Protein AF-A0A4R6NZX0-F1 (afdb_monomer)

Structure (mmCIF, N/CA/C/O backbone):
data_AF-A0A4R6NZX0-F1
#
_entry.id   AF-A0A4R6NZX0-F1
#
loop_
_atom_site.group_PDB
_atom_site.id
_atom_site.type_symbol
_atom_site.label_atom_id
_atom_site.label_alt_id
_atom_site.label_comp_id
_atom_site.label_asym_id
_atom_site.label_entity_id
_atom_site.label_seq_id
_atom_site.pdbx_PDB_ins_code
_atom_site.Cartn_x
_atom_site.Cartn_y
_atom_site.Cartn_z
_atom_site.occupancy
_atom_site.B_iso_or_equiv
_atom_site.auth_seq_id
_atom_site.auth_comp_id
_atom_site.auth_asym_id
_atom_site.auth_atom_id
_atom_site.pdbx_PDB_model_num
ATOM 1 N N . MET A 1 1 ? -13.268 9.225 37.968 1.00 59.59 1 MET A N 1
ATOM 2 C CA . MET A 1 1 ? -12.298 8.479 37.138 1.00 59.59 1 MET A CA 1
ATOM 3 C C . MET A 1 1 ? -12.654 8.748 35.694 1.00 59.59 1 MET A C 1
ATOM 5 O O . MET A 1 1 ? -13.792 8.496 35.326 1.00 59.59 1 MET A O 1
ATOM 9 N N . THR A 1 2 ? -11.739 9.317 34.919 1.00 65.81 2 THR A N 1
ATOM 10 C CA . THR A 1 2 ? -11.958 9.561 33.489 1.00 65.81 2 THR A CA 1
ATOM 11 C C . THR A 1 2 ? -11.444 8.342 32.738 1.00 65.81 2 THR A C 1
ATOM 13 O O . THR A 1 2 ? -10.269 8.004 32.864 1.00 65.81 2 THR A O 1
ATOM 16 N N . SER A 1 3 ? -12.319 7.636 32.025 1.00 82.00 3 SER A N 1
ATOM 17 C CA . SER A 1 3 ? -11.907 6.542 31.146 1.00 82.00 3 SER A CA 1
ATOM 18 C C . SER A 1 3 ? -11.293 7.117 29.876 1.00 82.00 3 SER A C 1
ATOM 20 O O . SER A 1 3 ? -11.862 8.030 29.276 1.00 82.00 3 SER A O 1
ATOM 22 N N . LEU A 1 4 ? -10.161 6.564 29.448 1.00 83.94 4 LEU A N 1
ATOM 23 C CA . LEU A 1 4 ? -9.662 6.809 28.101 1.00 83.94 4 LEU A CA 1
ATOM 24 C C . LEU A 1 4 ? -10.652 6.215 27.095 1.00 83.94 4 LEU A C 1
ATOM 26 O O . LEU A 1 4 ? -11.165 5.114 27.293 1.00 83.94 4 LEU A O 1
ATOM 30 N N . THR A 1 5 ? -10.926 6.967 26.036 1.00 85.38 5 THR A N 1
ATOM 31 C CA . THR A 1 5 ? -11.708 6.508 24.885 1.00 85.38 5 THR A CA 1
ATOM 32 C C . THR A 1 5 ? -10.798 6.529 23.667 1.00 85.38 5 THR A C 1
ATOM 34 O O . THR A 1 5 ? -9.872 7.336 23.595 1.00 85.38 5 THR A O 1
ATOM 37 N N . GLY A 1 6 ? -11.015 5.608 22.737 1.00 85.56 6 GLY A N 1
ATOM 38 C CA . GLY A 1 6 ? -10.182 5.483 21.552 1.00 85.56 6 GLY A CA 1
ATOM 39 C C . GLY A 1 6 ? -10.829 4.573 20.523 1.00 85.56 6 GLY A C 1
ATOM 40 O O . GLY A 1 6 ? -11.710 3.775 20.845 1.00 85.56 6 GLY A O 1
ATOM 41 N N . ARG A 1 7 ? -10.387 4.720 19.278 1.00 86.88 7 ARG A N 1
ATOM 42 C CA . ARG A 1 7 ? -10.787 3.859 18.170 1.00 86.88 7 ARG A CA 1
ATOM 43 C C . ARG A 1 7 ? -9.954 2.580 18.199 1.00 86.88 7 ARG A C 1
ATOM 45 O O . ARG A 1 7 ? -8.731 2.647 18.279 1.00 86.88 7 ARG A O 1
ATOM 52 N N . THR A 1 8 ? -10.612 1.429 18.111 1.00 93.56 8 THR A N 1
ATOM 53 C CA . THR A 1 8 ? -9.932 0.150 17.879 1.00 93.56 8 THR A CA 1
ATOM 54 C C . THR A 1 8 ? -9.548 0.047 16.407 1.00 93.56 8 THR A C 1
ATOM 56 O O . THR A 1 8 ? -10.379 0.306 15.539 1.00 93.56 8 THR A O 1
ATOM 59 N N . VAL A 1 9 ? -8.299 -0.330 16.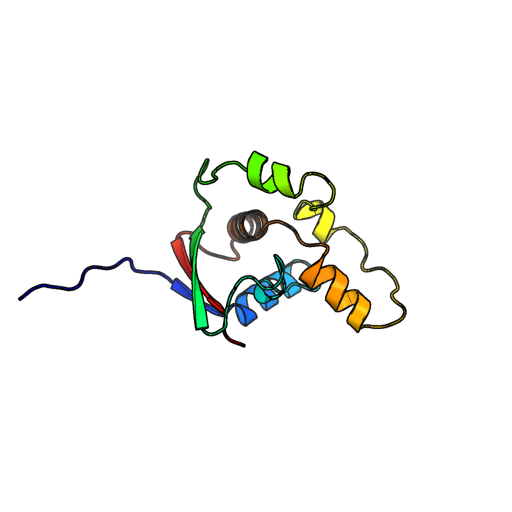139 1.00 95.00 9 VAL A N 1
ATOM 60 C CA . VAL A 1 9 ? -7.779 -0.560 14.786 1.00 95.00 9 VAL A CA 1
ATOM 61 C C . VAL A 1 9 ? -6.951 -1.842 14.747 1.00 95.00 9 VAL A C 1
ATOM 63 O O . VAL A 1 9 ? -6.346 -2.223 15.752 1.00 95.00 9 VAL A O 1
ATOM 66 N N . THR A 1 10 ? -6.897 -2.484 13.584 1.00 97.25 10 THR A N 1
ATOM 67 C CA . THR A 1 10 ? -5.976 -3.586 13.301 1.00 97.25 10 THR A CA 1
ATOM 68 C C . THR A 1 10 ? -4.612 -3.009 12.940 1.00 97.25 10 THR A C 1
ATOM 70 O O . THR A 1 10 ? -4.467 -2.323 11.930 1.00 97.25 10 THR A O 1
ATOM 73 N N . LEU A 1 11 ? -3.603 -3.265 13.772 1.00 97.00 11 LEU A N 1
ATOM 74 C CA . LEU A 1 11 ? -2.240 -2.812 13.507 1.00 97.00 11 LEU A CA 1
ATOM 75 C C . LEU A 1 11 ? -1.535 -3.790 12.559 1.00 97.00 11 LEU A C 1
ATOM 77 O O . LEU A 1 11 ? -1.439 -4.979 12.861 1.00 97.00 11 LEU A O 1
ATOM 81 N N . ILE A 1 12 ? -1.013 -3.283 11.446 1.00 96.69 12 ILE A N 1
ATOM 82 C CA . ILE A 1 12 ? -0.206 -4.034 10.479 1.00 96.69 12 ILE A CA 1
ATOM 83 C C . ILE A 1 12 ? 1.140 -3.341 10.267 1.00 96.69 12 ILE A C 1
ATOM 85 O O . ILE A 1 12 ? 1.240 -2.120 10.353 1.00 96.69 12 ILE A O 1
ATOM 89 N N . HIS A 1 13 ? 2.189 -4.112 9.991 1.00 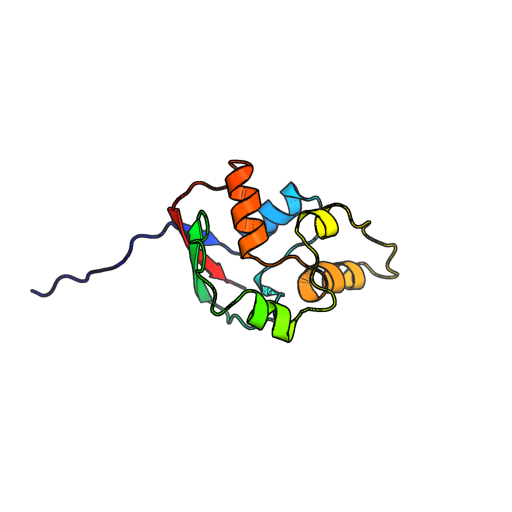96.56 13 HIS A N 1
ATOM 90 C CA . HIS A 1 13 ? 3.508 -3.559 9.687 1.00 96.56 13 HIS A CA 1
ATOM 91 C C . HIS A 1 13 ? 3.615 -3.194 8.206 1.00 96.56 13 HIS A C 1
ATOM 93 O O . HIS A 1 13 ? 3.204 -3.970 7.343 1.00 96.56 13 HIS A O 1
ATOM 99 N N . GLU A 1 14 ? 4.232 -2.049 7.907 1.00 94.88 14 GLU A N 1
ATOM 100 C CA . GLU A 1 14 ? 4.478 -1.600 6.531 1.00 94.88 14 GLU A CA 1
ATOM 101 C C . GLU A 1 14 ? 5.244 -2.639 5.712 1.00 94.88 14 GLU A C 1
ATOM 103 O O . GLU A 1 14 ? 4.908 -2.865 4.554 1.00 94.88 14 GLU A O 1
ATOM 108 N N . SER A 1 15 ? 6.208 -3.333 6.318 1.00 94.94 15 SER A N 1
ATOM 109 C CA . SER A 1 15 ? 6.974 -4.380 5.643 1.00 94.94 15 SER A CA 1
ATOM 110 C C . SER A 1 15 ? 6.107 -5.564 5.211 1.00 94.94 15 SER A C 1
ATOM 112 O O . SER A 1 15 ? 6.292 -6.083 4.113 1.00 94.94 15 SER A O 1
ATOM 114 N N . GLU A 1 16 ? 5.152 -5.979 6.049 1.00 97.06 16 GLU A N 1
ATOM 115 C CA . GLU A 1 16 ? 4.232 -7.082 5.744 1.00 97.06 16 GLU A CA 1
ATOM 116 C C . GLU A 1 16 ? 3.215 -6.662 4.685 1.00 97.06 16 GLU A C 1
ATOM 118 O O . GLU A 1 16 ? 2.944 -7.414 3.752 1.00 97.06 16 GLU A O 1
ATOM 123 N N . PHE A 1 17 ? 2.717 -5.427 4.775 1.00 96.62 17 PHE A N 1
ATOM 124 C CA . PHE A 1 17 ? 1.855 -4.852 3.751 1.00 96.62 17 PHE A CA 1
ATOM 125 C C . PHE A 1 17 ? 2.564 -4.778 2.393 1.00 96.62 17 PHE A C 1
ATOM 127 O O . PHE A 1 17 ? 2.078 -5.308 1.396 1.00 96.62 17 PHE A O 1
ATOM 134 N N . SER A 1 18 ? 3.754 -4.182 2.350 1.00 96.50 18 SER A N 1
ATOM 135 C CA . SER A 1 18 ? 4.525 -4.029 1.117 1.00 96.50 18 SER A CA 1
ATOM 136 C C . SER A 1 18 ? 4.949 -5.373 0.523 1.00 96.50 18 SER A C 1
ATOM 138 O O . SER A 1 18 ? 4.998 -5.520 -0.702 1.00 96.50 18 SER A O 1
ATOM 140 N N . LYS A 1 19 ? 5.202 -6.376 1.373 1.00 97.25 19 LYS A N 1
ATOM 141 C CA . LYS A 1 19 ? 5.423 -7.760 0.951 1.00 97.25 19 LYS A CA 1
ATOM 142 C C . LYS A 1 19 ? 4.169 -8.361 0.318 1.00 97.25 19 LYS A C 1
ATOM 144 O O . LYS A 1 19 ? 4.272 -8.864 -0.795 1.00 97.25 19 LYS A O 1
ATOM 149 N N . LEU A 1 20 ? 3.005 -8.252 0.965 1.00 98.06 20 LEU A N 1
ATOM 150 C CA . LEU A 1 20 ? 1.730 -8.726 0.416 1.00 98.06 20 LEU A CA 1
ATOM 151 C C . LEU A 1 20 ? 1.460 -8.116 -0.964 1.00 98.06 20 LEU A C 1
ATOM 153 O O . LEU A 1 20 ? 1.134 -8.837 -1.905 1.00 98.06 20 LEU A O 1
ATOM 157 N N . VAL A 1 21 ? 1.643 -6.802 -1.108 1.00 97.69 21 VAL A N 1
ATOM 158 C CA . VAL A 1 21 ? 1.481 -6.105 -2.391 1.00 97.69 21 VAL A CA 1
ATOM 159 C C . VAL A 1 21 ? 2.485 -6.640 -3.417 1.00 97.69 21 VAL A C 1
ATOM 161 O O . VAL A 1 21 ? 2.101 -7.038 -4.515 1.00 97.69 21 VAL A O 1
ATOM 164 N N . THR A 1 22 ? 3.765 -6.737 -3.053 1.00 96.44 22 THR A N 1
ATOM 165 C CA . THR A 1 22 ? 4.809 -7.255 -3.952 1.00 96.44 22 THR A CA 1
ATOM 166 C C . THR A 1 22 ? 4.490 -8.667 -4.451 1.00 96.44 22 THR A C 1
ATOM 168 O O . THR A 1 22 ? 4.617 -8.941 -5.644 1.00 96.44 22 THR A O 1
ATOM 171 N N . GLU A 1 23 ? 4.051 -9.556 -3.561 1.00 97.50 23 GLU A N 1
ATOM 172 C CA . GLU A 1 23 ? 3.690 -10.939 -3.886 1.00 97.50 23 GLU A CA 1
ATOM 173 C C . GLU A 1 23 ? 2.413 -11.019 -4.734 1.00 97.50 23 GLU A C 1
ATOM 175 O O . GLU A 1 23 ? 2.342 -11.829 -5.656 1.00 97.50 23 GLU A O 1
ATOM 180 N N . THR A 1 24 ? 1.435 -10.147 -4.476 1.00 97.56 24 THR A N 1
ATOM 181 C CA . THR A 1 24 ? 0.151 -10.118 -5.197 1.00 97.56 24 THR A CA 1
ATOM 182 C C . THR A 1 24 ? 0.314 -9.691 -6.654 1.00 97.56 24 THR A C 1
ATOM 184 O O . THR A 1 24 ? -0.304 -10.282 -7.540 1.00 97.56 24 THR A O 1
ATOM 187 N N . TYR A 1 25 ? 1.143 -8.677 -6.917 1.00 95.94 25 TYR A N 1
ATOM 188 C CA . TYR A 1 25 ? 1.284 -8.093 -8.258 1.00 95.94 25 TYR A CA 1
ATOM 189 C C . TYR A 1 25 ? 2.584 -8.490 -8.968 1.00 95.94 25 TYR A C 1
ATOM 191 O O . TYR A 1 25 ? 2.767 -8.180 -10.143 1.00 95.94 25 TYR A O 1
ATOM 199 N N . GLY A 1 26 ? 3.506 -9.174 -8.284 1.00 93.75 26 GLY A N 1
ATOM 200 C CA . GLY A 1 26 ? 4.796 -9.568 -8.853 1.00 93.75 26 GLY A CA 1
ATOM 201 C C . GLY A 1 26 ? 5.662 -8.368 -9.250 1.00 93.75 26 GLY A C 1
ATOM 202 O O . GLY A 1 26 ? 6.360 -8.415 -10.267 1.00 93.75 26 GLY A O 1
ATOM 203 N N . ARG A 1 27 ? 5.580 -7.266 -8.496 1.00 91.88 27 ARG A N 1
ATOM 204 C CA . ARG A 1 27 ? 6.286 -6.000 -8.758 1.00 91.88 27 ARG A CA 1
ATOM 205 C C . ARG A 1 27 ? 6.874 -5.438 -7.463 1.00 91.88 27 ARG A C 1
ATOM 207 O O . ARG A 1 27 ? 6.221 -5.553 -6.429 1.00 91.88 27 ARG A O 1
ATOM 214 N N . PRO A 1 28 ? 8.074 -4.822 -7.477 1.00 93.88 28 PRO A N 1
ATOM 215 C CA . PRO A 1 28 ? 8.627 -4.211 -6.274 1.00 93.88 28 PRO A CA 1
ATOM 216 C C . PRO A 1 28 ? 7.707 -3.107 -5.750 1.00 93.88 28 PRO A C 1
ATOM 218 O O . PRO A 1 28 ? 7.401 -2.163 -6.469 1.00 93.88 28 PRO A O 1
ATOM 221 N N . TYR A 1 29 ? 7.315 -3.199 -4.483 1.00 94.69 29 TYR A N 1
ATOM 222 C CA . TYR A 1 29 ? 6.499 -2.185 -3.823 1.00 94.69 29 TYR A CA 1
ATOM 223 C C . TYR A 1 29 ? 7.072 -1.860 -2.44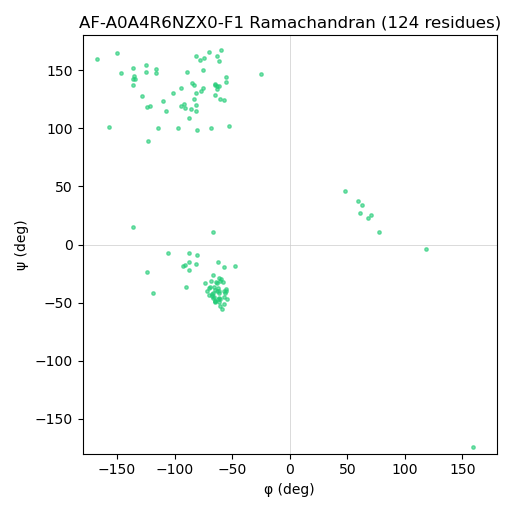2 1.00 94.69 29 TYR A C 1
ATOM 225 O O . TYR A 1 29 ? 7.595 -2.745 -1.758 1.00 94.69 29 TYR A O 1
ATOM 233 N N . ARG A 1 30 ? 7.021 -0.581 -2.043 1.00 92.94 30 ARG A N 1
ATOM 234 C CA . ARG A 1 30 ? 7.378 -0.150 -0.686 1.00 92.94 30 ARG A CA 1
ATOM 235 C C . ARG A 1 30 ? 6.725 1.177 -0.316 1.00 92.94 30 ARG A C 1
ATOM 237 O O . ARG A 1 30 ? 7.239 2.226 -0.691 1.00 92.94 30 ARG A O 1
ATOM 244 N N . PHE A 1 31 ? 5.650 1.128 0.463 1.00 91.88 31 PHE A N 1
ATOM 245 C CA . PHE A 1 31 ? 4.897 2.314 0.880 1.00 91.88 31 PHE A CA 1
ATOM 246 C C . PHE A 1 31 ? 5.771 3.366 1.576 1.00 91.88 31 PHE A C 1
ATOM 248 O O . PHE A 1 31 ? 5.653 4.554 1.298 1.00 91.88 31 PHE A O 1
ATOM 255 N N . GLN A 1 32 ? 6.715 2.949 2.426 1.00 89.88 32 GLN A N 1
ATOM 256 C CA . GLN A 1 32 ? 7.592 3.895 3.133 1.00 89.88 32 GLN A CA 1
ATOM 257 C C . GLN A 1 32 ? 8.455 4.755 2.191 1.00 89.88 32 GLN A C 1
ATOM 259 O O . GLN A 1 32 ? 8.807 5.878 2.542 1.00 89.88 32 GLN A O 1
ATOM 264 N N . GLN A 1 33 ? 8.802 4.238 1.012 1.00 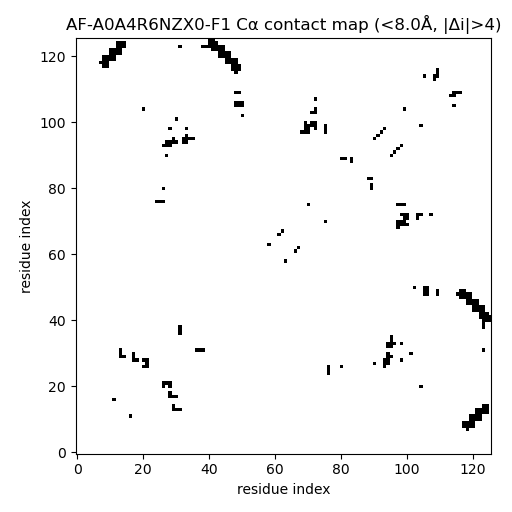87.12 33 GLN A N 1
ATOM 265 C CA . GLN A 1 33 ? 9.669 4.910 0.039 1.00 87.12 33 GLN A CA 1
ATOM 266 C C . GLN A 1 33 ? 8.891 5.838 -0.915 1.00 87.12 33 GLN A C 1
ATOM 268 O O . GLN A 1 33 ? 9.499 6.572 -1.697 1.00 87.12 33 GLN A O 1
ATOM 273 N N . GLN A 1 34 ? 7.560 5.813 -0.846 1.00 86.94 34 GLN A N 1
ATOM 274 C CA . GLN A 1 34 ? 6.667 6.608 -1.681 1.00 86.94 34 GLN A CA 1
ATOM 275 C C . GLN A 1 34 ? 6.518 8.034 -1.138 1.00 86.94 34 GLN A C 1
ATOM 277 O O . GLN A 1 34 ? 6.854 8.320 0.014 1.00 86.94 34 GLN A O 1
ATOM 282 N N . ASP A 1 35 ? 6.047 8.938 -1.998 1.00 79.00 35 ASP A N 1
ATOM 283 C CA . ASP A 1 35 ? 5.809 10.356 -1.697 1.00 79.00 35 ASP A CA 1
ATOM 284 C C . ASP A 1 35 ? 6.995 11.030 -0.977 1.00 79.00 35 ASP A C 1
ATOM 286 O O . ASP A 1 35 ? 6.865 11.670 0.067 1.00 79.00 35 ASP A O 1
ATOM 290 N N . GLY A 1 36 ? 8.208 10.789 -1.490 1.00 69.50 36 GLY A N 1
ATOM 291 C CA . GLY A 1 36 ? 9.434 11.391 -0.964 1.00 69.50 36 GLY A CA 1
ATOM 292 C C . GLY A 1 36 ? 9.837 10.924 0.438 1.00 69.50 36 GLY A C 1
ATOM 293 O O . GLY A 1 36 ? 10.568 11.644 1.115 1.00 69.50 36 GLY A O 1
ATOM 294 N N . CYS A 1 37 ? 9.390 9.743 0.878 1.00 73.50 37 CYS A N 1
ATOM 295 C CA . CYS A 1 37 ? 9.616 9.238 2.235 1.00 73.50 37 CYS A CA 1
ATOM 296 C C . CYS A 1 37 ? 9.037 10.168 3.315 1.00 73.50 37 CYS A C 1
ATOM 298 O O . CYS A 1 37 ? 9.641 10.340 4.375 1.00 73.50 37 CYS A O 1
ATOM 300 N N . ARG A 1 38 ? 7.871 10.782 3.062 1.00 78.31 38 ARG A N 1
ATOM 301 C CA . ARG A 1 38 ? 7.243 11.743 3.990 1.00 78.31 38 ARG A CA 1
ATOM 302 C C . ARG A 1 38 ? 6.971 11.196 5.396 1.00 78.31 38 ARG A C 1
ATOM 304 O O . ARG A 1 38 ? 6.763 11.968 6.329 1.00 78.31 38 ARG A O 1
ATOM 311 N N . TRP A 1 39 ? 6.938 9.875 5.548 1.00 80.50 39 TRP A N 1
ATOM 312 C CA . TRP A 1 39 ? 6.636 9.211 6.807 1.00 80.50 39 TRP A CA 1
ATOM 313 C C . TRP A 1 39 ? 7.909 8.920 7.604 1.00 80.50 39 TRP A C 1
ATOM 315 O O . TRP A 1 39 ? 8.798 8.194 7.151 1.00 80.50 39 TRP A O 1
ATOM 325 N N . GLY A 1 40 ? 7.978 9.469 8.816 1.00 81.75 40 GLY A N 1
ATOM 326 C CA . GLY A 1 40 ? 9.078 9.220 9.743 1.00 81.75 40 GLY A CA 1
ATOM 327 C C . GLY A 1 40 ? 9.072 7.797 10.307 1.00 81.75 40 G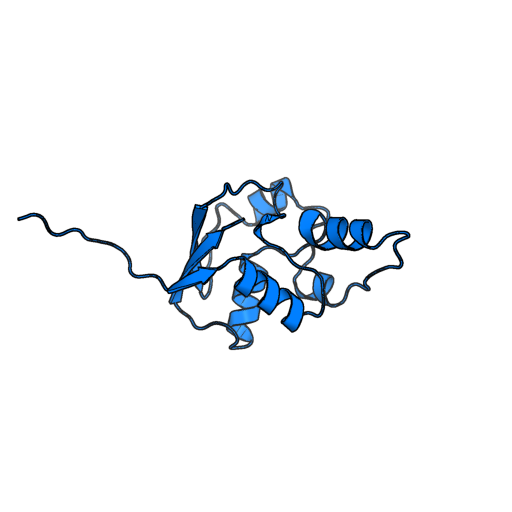LY A C 1
ATOM 328 O O . GLY A 1 40 ? 8.074 7.077 10.227 1.00 81.75 40 GLY A O 1
ATOM 329 N N . GLN A 1 41 ? 10.193 7.411 10.914 1.00 88.38 41 GLN A N 1
ATOM 330 C CA . GLN A 1 41 ? 10.289 6.206 11.739 1.00 88.38 41 GLN A CA 1
ATOM 331 C C . GLN A 1 41 ? 9.232 6.231 12.859 1.00 88.38 41 GLN A C 1
ATOM 333 O O . GLN A 1 41 ? 8.924 7.298 13.392 1.00 88.38 41 GLN A O 1
ATOM 338 N N . ASP A 1 42 ? 8.681 5.063 13.196 1.00 91.12 42 ASP A N 1
ATOM 339 C CA . ASP A 1 42 ? 7.659 4.860 14.235 1.00 91.12 42 ASP A CA 1
ATOM 340 C C . ASP A 1 42 ? 6.340 5.618 13.984 1.00 91.12 42 ASP A C 1
ATOM 342 O O . ASP A 1 42 ? 5.592 5.950 14.908 1.00 91.12 42 ASP A O 1
ATOM 346 N N . THR A 1 43 ? 6.016 5.882 12.714 1.00 92.94 43 THR A N 1
ATOM 347 C CA . THR A 1 43 ? 4.735 6.496 12.332 1.00 92.94 43 THR A CA 1
ATOM 348 C C . THR A 1 43 ? 3.640 5.437 12.229 1.00 92.94 43 THR A C 1
ATOM 350 O O . THR A 1 43 ? 3.843 4.382 11.631 1.00 92.94 43 THR A O 1
ATOM 353 N N . VAL A 1 44 ? 2.444 5.739 12.744 1.00 92.81 44 VAL A N 1
ATOM 354 C CA . VAL A 1 44 ? 1.227 4.957 12.477 1.00 92.81 44 VAL A CA 1
ATOM 355 C C . VAL A 1 44 ? 0.317 5.753 11.548 1.00 92.81 44 VAL A C 1
ATOM 357 O O . VAL A 1 44 ? -0.200 6.802 11.931 1.00 92.81 44 VAL A O 1
ATOM 360 N N . TYR A 1 45 ? 0.111 5.243 10.336 1.00 91.12 45 TYR A N 1
ATOM 361 C CA . TYR A 1 45 ? -0.829 5.799 9.365 1.00 91.12 45 TYR A CA 1
ATOM 362 C C . TYR A 1 45 ? -2.182 5.085 9.478 1.00 91.12 45 TYR A C 1
ATOM 364 O O . TYR A 1 45 ? -2.255 3.868 9.325 1.00 91.12 45 TYR A O 1
ATOM 372 N N . LEU A 1 46 ? -3.247 5.823 9.796 1.00 92.06 46 LEU A N 1
ATOM 373 C CA . LEU A 1 46 ? -4.585 5.264 10.011 1.00 92.06 46 LEU A CA 1
ATOM 374 C C . LEU A 1 46 ? -5.419 5.335 8.730 1.00 92.06 46 LEU A C 1
ATOM 376 O O . LEU A 1 46 ? -5.470 6.387 8.099 1.00 92.06 46 LEU A O 1
ATOM 380 N N . PHE A 1 47 ? -6.112 4.248 8.394 1.00 91.19 47 PHE A N 1
ATOM 381 C CA . PHE A 1 47 ? -6.980 4.170 7.216 1.00 91.19 47 PHE A CA 1
ATOM 382 C C . PHE A 1 47 ? -8.151 3.197 7.430 1.00 91.19 47 PHE A C 1
ATOM 384 O O . PHE A 1 47 ? -8.153 2.404 8.376 1.00 91.19 47 PHE A O 1
ATOM 391 N N . ASP A 1 48 ? -9.157 3.276 6.559 1.00 91.44 48 ASP A N 1
ATOM 392 C CA . ASP A 1 48 ? -10.325 2.390 6.531 1.00 91.44 48 ASP A CA 1
ATOM 393 C C . ASP A 1 48 ? -10.377 1.574 5.240 1.00 91.44 48 ASP A C 1
ATOM 395 O O . ASP A 1 48 ? -9.894 2.019 4.199 1.00 91.44 48 ASP A O 1
ATOM 399 N N . VAL A 1 49 ? -10.978 0.388 5.336 1.00 92.88 49 VAL A N 1
ATOM 400 C CA . VAL A 1 49 ? -11.199 -0.551 4.234 1.00 92.88 49 VAL A CA 1
ATOM 401 C C . VAL A 1 49 ? -12.680 -0.966 4.203 1.00 92.88 49 VAL A C 1
ATOM 403 O O . VAL A 1 49 ? -13.184 -1.432 5.229 1.00 92.88 49 VAL A O 1
ATOM 406 N N . PRO A 1 50 ? -13.384 -0.853 3.061 1.00 88.75 50 PRO A N 1
ATOM 407 C CA . PRO A 1 50 ? -12.959 -0.105 1.876 1.00 88.75 50 PRO A CA 1
ATOM 408 C C . PRO A 1 50 ? -12.777 1.382 2.206 1.00 88.75 50 PRO A C 1
ATOM 410 O O . PRO A 1 50 ? -13.344 1.886 3.183 1.00 88.75 50 PRO A O 1
ATOM 413 N N . HIS A 1 51 ? -11.987 2.079 1.398 1.00 80.44 51 HIS A N 1
ATOM 414 C CA . HIS A 1 51 ? -11.795 3.509 1.584 1.00 80.44 51 HIS A CA 1
ATOM 415 C C . HIS A 1 51 ? -13.137 4.255 1.390 1.00 80.44 51 HIS A C 1
ATOM 417 O O . HIS A 1 51 ? -13.893 3.927 0.470 1.00 80.44 51 HIS A O 1
ATOM 423 N N . PRO A 1 52 ? -13.495 5.236 2.244 1.00 72.44 52 PRO A N 1
ATOM 424 C CA . PRO A 1 52 ? -14.780 5.925 2.137 1.00 72.44 52 PRO A CA 1
ATOM 425 C C . PRO A 1 52 ? -14.912 6.706 0.819 1.00 72.44 52 PRO A C 1
ATOM 427 O O . PRO A 1 52 ? -14.021 7.469 0.438 1.00 72.44 52 PRO A O 1
ATOM 430 N N . GLU A 1 53 ? -16.062 6.569 0.148 1.00 58.47 53 GLU A N 1
ATOM 431 C CA . GLU A 1 53 ? -16.394 7.364 -1.041 1.00 58.47 53 GLU A CA 1
ATOM 432 C C . GLU A 1 53 ? -16.342 8.866 -0.713 1.00 58.47 53 GLU A C 1
ATOM 434 O O . GLU A 1 53 ? -17.002 9.340 0.213 1.00 58.47 53 GLU A O 1
ATOM 439 N N . GLY A 1 54 ? -15.549 9.628 -1.472 1.00 50.97 54 GLY A N 1
ATOM 440 C CA . GLY A 1 54 ? -15.396 11.072 -1.262 1.00 50.97 54 GLY A CA 1
ATOM 441 C C . GLY A 1 54 ? -14.488 11.468 -0.091 1.00 50.97 54 GLY A C 1
ATOM 442 O O . GLY A 1 54 ? -14.433 12.648 0.238 1.00 50.97 54 GLY A O 1
ATOM 443 N N . GLY A 1 55 ? -13.743 10.526 0.505 1.00 45.25 55 GLY A N 1
ATOM 444 C CA . GLY A 1 55 ? -12.752 10.757 1.571 1.00 45.25 55 GLY A CA 1
ATOM 445 C C . GLY A 1 55 ? -11.507 11.556 1.165 1.00 45.25 55 GLY A C 1
ATOM 446 O O . GLY A 1 55 ? -10.560 11.658 1.941 1.00 45.25 55 GLY A O 1
ATOM 447 N N . TRP A 1 56 ? -11.523 12.154 -0.022 1.00 51.72 56 TRP A N 1
ATOM 448 C CA . TRP A 1 56 ? -10.471 13.027 -0.500 1.00 51.72 56 TRP A CA 1
ATOM 449 C C . TRP A 1 56 ? -10.972 14.463 -0.545 1.00 51.72 56 TRP A C 1
ATOM 451 O O . TRP A 1 56 ? -11.893 14.784 -1.301 1.00 51.72 56 TRP A O 1
ATOM 461 N N . GLU A 1 57 ? -10.266 15.350 0.155 1.00 44.25 57 GLU A N 1
ATOM 462 C CA . GLU A 1 57 ? -9.863 16.595 -0.497 1.00 44.25 57 GLU A CA 1
ATOM 463 C C . GLU A 1 57 ? -9.164 16.164 -1.798 1.00 44.25 57 GLU A C 1
ATOM 465 O O . GLU A 1 57 ? -8.136 15.495 -1.810 1.00 44.25 57 GLU A O 1
ATOM 470 N N . SER A 1 58 ? -9.959 16.316 -2.850 1.00 41.16 58 SER A N 1
ATOM 471 C CA . SER A 1 58 ? -10.095 15.540 -4.078 1.00 41.16 58 SER A CA 1
ATOM 472 C C . SER A 1 58 ? -8.913 14.697 -4.601 1.00 41.16 58 SER A C 1
ATOM 474 O O . SER A 1 58 ? -7.757 15.105 -4.659 1.00 41.16 58 SER A O 1
ATOM 476 N N . ILE A 1 59 ? -9.262 13.565 -5.223 1.00 41.31 59 ILE A N 1
ATOM 477 C CA . ILE A 1 59 ? -8.461 12.938 -6.288 1.00 41.31 59 ILE A CA 1
ATOM 478 C C . ILE A 1 59 ? -8.023 13.969 -7.349 1.00 41.31 59 ILE A C 1
ATOM 480 O O . ILE A 1 59 ? -7.073 13.691 -8.053 1.00 41.31 59 ILE A O 1
ATOM 484 N N . GLU A 1 60 ? -8.649 15.148 -7.466 1.00 38.25 60 GLU A N 1
ATOM 485 C CA . GLU A 1 60 ? -8.213 16.299 -8.278 1.00 38.25 60 GLU A CA 1
ATOM 486 C C . GLU A 1 60 ? -7.132 17.192 -7.639 1.00 38.25 60 GLU A C 1
ATOM 488 O O . GLU A 1 60 ? -6.479 17.909 -8.381 1.00 38.25 60 GLU A O 1
ATOM 493 N N . GLU A 1 61 ? -6.869 17.142 -6.333 1.00 40.62 61 GLU A N 1
ATOM 494 C CA . GLU A 1 61 ? -5.695 17.747 -5.675 1.00 40.62 61 GLU A CA 1
ATOM 495 C C . GLU A 1 61 ? -4.538 16.747 -5.632 1.00 40.62 61 GLU A C 1
ATOM 497 O O . GLU A 1 61 ? -3.396 17.111 -5.909 1.00 40.62 61 GLU A O 1
ATOM 502 N N . PHE A 1 62 ? -4.831 15.457 -5.426 1.00 42.38 62 PHE A N 1
ATOM 503 C CA . PHE A 1 62 ? -3.841 14.399 -5.630 1.00 42.38 62 PHE A CA 1
ATOM 504 C C . PHE A 1 62 ? -3.463 14.278 -7.119 1.00 42.38 62 PHE A C 1
ATOM 506 O O . PHE A 1 62 ? -2.285 14.320 -7.453 1.00 42.38 62 PHE A O 1
ATOM 513 N N . ARG A 1 63 ? -4.431 14.264 -8.053 1.00 38.94 63 ARG A N 1
ATOM 514 C CA . ARG A 1 63 ? -4.171 14.439 -9.498 1.00 38.94 63 ARG A CA 1
ATOM 515 C C . ARG A 1 63 ? -3.705 15.860 -9.807 1.00 38.94 63 ARG A C 1
ATOM 517 O O . ARG A 1 63 ? -2.894 16.024 -10.691 1.00 38.94 63 ARG A O 1
ATOM 524 N N . GLY A 1 64 ? -4.113 16.899 -9.097 1.00 38.28 64 GLY A N 1
ATOM 525 C CA . GLY A 1 64 ? -3.641 18.268 -9.356 1.00 38.28 64 GLY A CA 1
ATOM 526 C C . GLY A 1 64 ? -2.128 18.402 -9.182 1.00 38.28 64 GLY A C 1
ATOM 527 O O . GLY A 1 64 ? -1.482 19.151 -9.912 1.00 38.28 64 GLY A O 1
ATOM 528 N N . CYS A 1 65 ? -1.564 17.600 -8.278 1.00 37.28 65 CYS A N 1
ATOM 529 C CA . CYS A 1 65 ? -0.129 17.493 -8.037 1.00 37.28 65 CYS A CA 1
ATOM 530 C C . CYS A 1 65 ? 0.564 16.369 -8.844 1.00 37.28 65 CYS A C 1
ATOM 532 O O . CYS A 1 65 ? 1.780 16.428 -9.009 1.00 37.28 65 CYS A O 1
ATOM 534 N N . TYR A 1 66 ? -0.178 15.378 -9.367 1.00 45.72 66 TYR A N 1
ATOM 535 C CA . TYR A 1 66 ? 0.354 14.153 -9.997 1.00 45.72 66 TYR A CA 1
ATOM 536 C C . TYR A 1 66 ? -0.334 13.719 -11.325 1.00 45.72 66 TYR A C 1
ATOM 538 O O . TYR A 1 66 ? -0.177 12.580 -11.764 1.00 45.72 66 TYR A O 1
ATOM 546 N N . ALA A 1 67 ? -1.118 14.584 -11.981 1.00 44.00 67 ALA A N 1
ATOM 547 C CA . ALA A 1 67 ? -2.010 14.250 -13.113 1.00 44.00 67 ALA A CA 1
ATOM 548 C C . ALA A 1 67 ? -1.281 13.714 -14.348 1.00 44.00 67 ALA A C 1
ATOM 550 O O . ALA A 1 67 ? -1.916 13.120 -15.219 1.00 44.00 67 ALA A O 1
ATOM 551 N N . GLU A 1 68 ? 0.035 13.881 -14.417 1.00 52.28 68 GLU A N 1
ATOM 552 C CA . GLU A 1 68 ? 0.866 13.301 -15.458 1.00 52.28 68 GLU A CA 1
ATOM 553 C C . GLU A 1 68 ? 1.816 12.274 -14.825 1.00 52.28 68 GLU A C 1
ATOM 555 O O . GLU A 1 68 ? 2.836 12.632 -14.244 1.00 52.28 68 GLU A O 1
ATOM 560 N N . GLY A 1 69 ? 1.474 10.982 -14.926 1.00 68.19 69 GLY A N 1
ATOM 561 C CA . GLY A 1 69 ? 2.428 9.886 -14.696 1.00 68.19 69 GLY A CA 1
ATOM 562 C C . GLY A 1 69 ? 2.147 8.909 -13.549 1.00 68.19 69 GLY A C 1
ATOM 563 O O . GLY 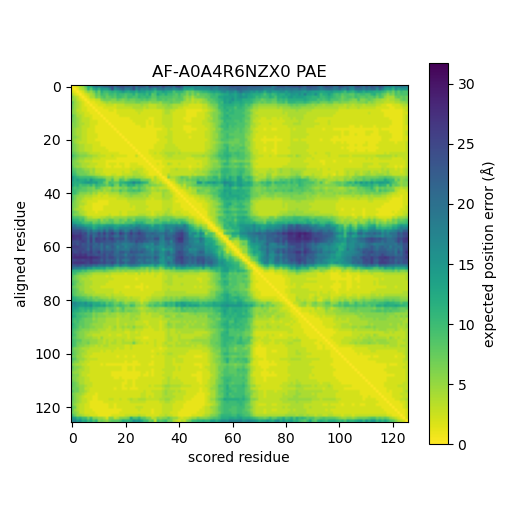A 1 69 ? 2.892 7.939 -13.434 1.00 68.19 69 GLY A O 1
ATOM 564 N N . VAL A 1 70 ? 1.098 9.089 -12.733 1.00 79.00 70 VAL A N 1
ATOM 565 C CA . VAL A 1 70 ? 0.718 8.074 -11.725 1.00 79.00 70 VAL A CA 1
ATOM 566 C C . VAL A 1 70 ? -0.113 6.958 -12.369 1.00 79.00 70 VAL A C 1
ATOM 568 O O . VAL A 1 70 ? -1.190 7.246 -12.896 1.00 79.00 70 VAL A O 1
ATOM 571 N N . PRO A 1 71 ? 0.342 5.693 -12.323 1.00 87.12 71 PRO A N 1
ATOM 572 C CA . PRO A 1 71 ? -0.382 4.585 -12.927 1.00 87.12 71 PRO A CA 1
ATOM 573 C C . PRO A 1 71 ? -1.598 4.169 -12.095 1.00 87.12 71 PRO A C 1
ATOM 575 O O . PRO A 1 71 ? -1.601 4.227 -10.863 1.00 87.12 71 PRO A O 1
ATOM 578 N N . THR A 1 72 ? -2.623 3.653 -12.767 1.00 90.50 72 THR A N 1
ATOM 579 C CA . THR A 1 72 ? -3.626 2.798 -12.117 1.00 90.50 72 THR A CA 1
ATOM 580 C C . THR A 1 72 ? -2.982 1.503 -11.599 1.00 90.50 72 THR A C 1
ATOM 582 O O . THR A 1 72 ? -1.899 1.113 -12.040 1.00 90.50 72 THR A O 1
ATOM 585 N N . VAL A 1 73 ? -3.652 0.789 -10.682 1.00 92.31 73 VAL A N 1
ATOM 586 C CA . VAL A 1 73 ? -3.186 -0.538 -10.218 1.00 92.31 73 VAL A CA 1
ATOM 587 C C . VAL A 1 73 ? -3.034 -1.502 -11.398 1.00 92.31 73 VAL A C 1
ATOM 589 O O . VAL A 1 73 ? -2.049 -2.235 -11.470 1.00 92.31 73 VAL A O 1
ATOM 592 N N . GLU A 1 74 ? -3.969 -1.463 -12.350 1.00 92.00 74 GLU A N 1
ATOM 593 C CA . GLU A 1 74 ? -3.936 -2.298 -13.551 1.00 92.00 74 GLU A CA 1
ATOM 594 C C . GLU A 1 74 ? -2.748 -1.959 -14.463 1.00 92.00 74 GLU A C 1
ATOM 596 O O . GLU A 1 74 ? -2.012 -2.862 -14.866 1.00 92.00 74 GLU A O 1
ATOM 601 N N . GLU A 1 75 ? -2.521 -0.680 -14.773 1.00 92.12 75 GLU A N 1
ATOM 602 C CA . GLU A 1 75 ? -1.379 -0.252 -15.594 1.00 92.12 75 GLU A CA 1
ATOM 603 C C . GLU A 1 75 ? -0.053 -0.612 -14.925 1.00 92.12 75 GLU A C 1
ATOM 605 O O . GLU A 1 75 ? 0.829 -1.185 -15.565 1.00 92.12 75 GLU A O 1
ATOM 610 N N . TRP A 1 76 ? 0.084 -0.333 -13.628 1.00 93.69 76 TRP A N 1
ATOM 611 C CA . TRP A 1 76 ? 1.286 -0.646 -12.860 1.00 93.69 76 TRP A CA 1
ATOM 612 C C . TRP A 1 76 ? 1.580 -2.150 -12.835 1.00 93.69 76 TRP A C 1
ATOM 614 O O . TRP A 1 76 ? 2.706 -2.564 -13.118 1.00 93.69 76 TRP A O 1
ATOM 624 N N . ALA A 1 77 ? 0.567 -2.978 -12.562 1.00 94.44 77 ALA A N 1
ATOM 625 C CA . ALA A 1 77 ? 0.712 -4.430 -12.500 1.00 94.44 77 ALA A CA 1
ATOM 626 C C . ALA A 1 77 ? 1.072 -5.045 -13.865 1.00 94.44 77 ALA A C 1
ATOM 628 O O . ALA A 1 77 ? 1.869 -5.984 -13.937 1.00 94.44 77 ALA A O 1
ATOM 629 N N . ASN A 1 78 ? 0.523 -4.503 -14.956 1.00 93.50 78 ASN A N 1
ATOM 630 C CA . ASN A 1 78 ? 0.762 -5.009 -16.309 1.00 93.50 78 ASN A CA 1
ATOM 631 C C . ASN A 1 78 ? 2.006 -4.416 -16.985 1.00 93.50 78 ASN A C 1
ATOM 633 O O . ASN A 1 78 ? 2.489 -4.978 -17.970 1.00 93.50 78 ASN A O 1
ATOM 637 N N . THR A 1 79 ? 2.563 -3.320 -16.466 1.00 92.56 79 THR A N 1
ATOM 638 C CA . THR A 1 79 ? 3.778 -2.716 -17.025 1.00 92.56 79 THR A CA 1
ATOM 639 C C . THR A 1 79 ? 4.963 -3.684 -16.870 1.00 92.56 79 THR A C 1
ATOM 641 O O . THR A 1 79 ? 5.185 -4.214 -15.771 1.00 92.56 79 THR A O 1
ATOM 644 N N . PRO A 1 80 ? 5.725 -3.972 -17.945 1.00 90.81 80 PRO A N 1
ATOM 645 C CA . PRO A 1 80 ? 6.909 -4.821 -17.864 1.00 90.81 80 PRO A CA 1
ATOM 646 C C . PRO A 1 80 ? 7.966 -4.221 -16.936 1.00 90.81 80 PRO A C 1
ATOM 648 O O . PRO A 1 80 ? 8.275 -3.034 -17.027 1.00 90.81 80 PRO A O 1
ATOM 651 N N . ILE A 1 81 ? 8.569 -5.049 -16.081 1.00 86.88 81 ILE A N 1
ATOM 652 C CA . ILE A 1 81 ? 9.788 -4.666 -15.361 1.00 86.88 81 ILE A CA 1
ATOM 653 C C . ILE A 1 81 ? 10.892 -4.581 -16.418 1.00 86.88 81 ILE A C 1
ATOM 655 O O . ILE A 1 81 ? 11.356 -5.614 -16.890 1.00 86.88 81 ILE A O 1
ATOM 659 N N . GLY A 1 82 ? 11.224 -3.368 -16.861 1.00 83.31 82 GLY A N 1
ATOM 660 C CA . GLY A 1 82 ? 12.223 -3.150 -17.907 1.00 83.31 82 GLY A CA 1
ATOM 661 C C . GLY A 1 82 ? 13.610 -3.694 -17.547 1.00 83.31 82 GLY A C 1
ATOM 662 O O . GLY A 1 82 ? 13.898 -4.000 -16.387 1.00 83.31 82 GLY A O 1
ATOM 663 N N . ASP A 1 83 ? 14.483 -3.768 -18.551 1.00 84.69 83 ASP A N 1
ATOM 664 C CA . ASP A 1 83 ? 15.885 -4.141 -18.369 1.00 84.69 83 ASP A CA 1
ATOM 665 C C . ASP A 1 83 ? 16.681 -2.922 -17.888 1.00 84.69 83 ASP A C 1
ATOM 667 O O . ASP A 1 83 ? 17.062 -2.049 -18.670 1.00 84.69 83 ASP A O 1
ATOM 671 N N . TYR A 1 84 ? 16.913 -2.849 -16.581 1.00 87.88 84 TYR A N 1
ATOM 672 C CA . TYR A 1 84 ? 17.790 -1.846 -15.984 1.00 87.88 84 TYR A CA 1
ATOM 673 C C . TYR A 1 84 ? 19.236 -2.355 -15.935 1.00 87.88 84 TYR A C 1
ATOM 675 O O . TYR A 1 84 ? 19.481 -3.547 -15.753 1.00 87.88 84 TYR A O 1
ATOM 683 N N . GLU A 1 85 ? 20.208 -1.447 -16.049 1.00 92.00 85 GLU A N 1
ATOM 684 C CA . GLU A 1 85 ? 21.641 -1.772 -15.968 1.00 92.00 85 GLU A CA 1
ATOM 685 C C . GLU A 1 85 ? 22.019 -2.329 -14.586 1.00 92.00 85 GLU A C 1
ATOM 687 O O . GLU A 1 85 ? 22.887 -3.197 -14.451 1.00 92.00 85 GLU A O 1
ATOM 692 N N . HIS A 1 86 ? 21.342 -1.847 -13.543 1.00 91.50 86 HIS A N 1
ATOM 693 C CA . HIS A 1 86 ? 21.568 -2.265 -12.169 1.00 91.50 86 HIS A CA 1
ATOM 694 C C . HIS A 1 86 ? 20.258 -2.510 -11.420 1.00 91.50 86 HIS A C 1
ATOM 696 O O . HIS A 1 86 ? 19.292 -1.765 -11.568 1.00 91.50 86 HIS A O 1
ATOM 702 N N . SER A 1 87 ? 20.253 -3.495 -10.517 1.00 88.00 87 SER A N 1
ATOM 703 C CA . SER A 1 87 ? 19.068 -3.856 -9.723 1.00 88.00 87 SER A CA 1
ATOM 704 C C . SER A 1 87 ? 18.518 -2.699 -8.883 1.00 88.00 87 SER A C 1
ATOM 706 O O . SER A 1 87 ? 17.308 -2.593 -8.702 1.00 88.00 87 SER A O 1
ATOM 708 N N . TRP A 1 88 ? 19.382 -1.800 -8.401 1.00 88.38 88 TRP A N 1
ATOM 709 C CA . TRP A 1 88 ? 18.961 -0.636 -7.619 1.00 88.38 88 TRP A CA 1
ATOM 710 C C . TRP A 1 88 ? 18.151 0.372 -8.444 1.00 88.38 88 TRP A C 1
ATOM 712 O O . TRP A 1 88 ? 17.337 1.088 -7.869 1.00 88.38 88 TRP A O 1
ATOM 722 N N . GLN A 1 89 ? 18.336 0.431 -9.769 1.00 91.12 89 GLN A N 1
ATOM 723 C CA . GLN A 1 89 ? 17.543 1.303 -10.643 1.00 91.12 89 GLN A CA 1
ATOM 724 C C . GLN A 1 89 ? 16.108 0.787 -10.728 1.00 91.12 89 GLN A C 1
ATOM 726 O O . GLN A 1 89 ? 15.170 1.563 -10.569 1.00 91.12 89 GLN A O 1
ATOM 731 N N . THR A 1 90 ? 15.942 -0.532 -10.881 1.00 88.06 90 THR A N 1
ATOM 732 C CA . THR A 1 90 ? 14.638 -1.190 -10.789 1.00 88.06 90 THR A CA 1
ATOM 733 C C . THR A 1 90 ? 13.992 -0.894 -9.438 1.00 88.06 90 THR A C 1
ATOM 735 O O . THR A 1 90 ? 12.857 -0.435 -9.374 1.00 88.06 90 THR A O 1
ATOM 738 N N . GLU A 1 91 ? 14.706 -1.110 -8.332 1.00 86.44 91 GLU A N 1
ATOM 739 C CA . GLU A 1 91 ? 14.136 -0.862 -7.006 1.00 86.44 91 GLU A CA 1
ATOM 740 C C . GLU A 1 91 ? 13.735 0.601 -6.800 1.00 86.44 91 GLU A C 1
ATOM 742 O O . GLU A 1 91 ? 12.664 0.855 -6.254 1.00 86.44 91 GLU A O 1
ATOM 747 N N . LEU A 1 92 ? 14.563 1.549 -7.244 1.00 87.69 92 LEU A N 1
ATOM 748 C CA . LEU A 1 92 ? 14.293 2.977 -7.116 1.00 87.69 92 LEU A CA 1
ATOM 749 C C . LEU A 1 92 ? 13.072 3.380 -7.941 1.00 87.69 92 LEU A C 1
ATOM 751 O O . LEU A 1 92 ? 12.157 3.988 -7.394 1.00 87.69 92 LEU A O 1
ATOM 755 N N . HIS A 1 93 ? 13.016 2.972 -9.207 1.00 89.56 93 HIS A N 1
ATOM 756 C CA . HIS A 1 93 ? 11.898 3.295 -10.082 1.00 89.56 93 HIS A CA 1
ATOM 757 C C . HIS A 1 93 ? 10.571 2.781 -9.513 1.00 89.56 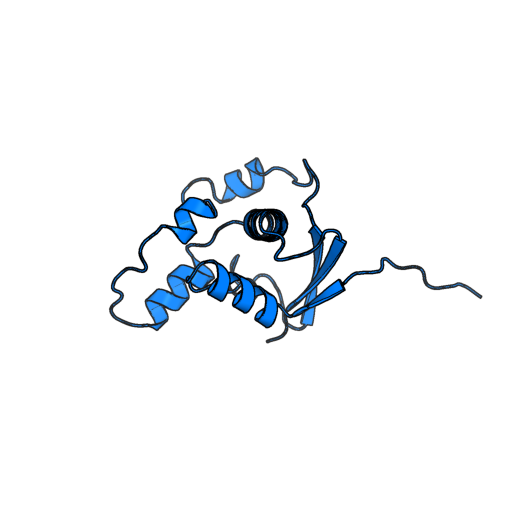93 HIS A C 1
ATOM 759 O O . HIS A 1 93 ? 9.651 3.552 -9.253 1.00 89.56 93 HIS A O 1
ATOM 765 N N . TRP A 1 94 ? 10.487 1.483 -9.227 1.00 90.62 94 TRP A N 1
ATOM 766 C CA . TRP A 1 94 ? 9.229 0.848 -8.831 1.00 90.62 94 TRP A CA 1
ATOM 767 C C . TRP A 1 94 ? 8.785 1.207 -7.407 1.00 90.62 94 TRP A C 1
ATOM 769 O O . TRP A 1 94 ? 7.591 1.309 -7.137 1.00 90.62 94 TRP A O 1
ATOM 779 N N . ARG A 1 95 ? 9.724 1.424 -6.475 1.00 87.69 95 ARG A N 1
ATOM 780 C CA . ARG A 1 95 ? 9.373 1.762 -5.084 1.00 87.69 95 ARG A CA 1
ATOM 781 C C . ARG A 1 95 ? 9.181 3.260 -4.840 1.00 87.69 95 ARG A C 1
ATOM 783 O O . ARG A 1 95 ? 8.544 3.594 -3.846 1.00 87.69 95 ARG A O 1
ATOM 790 N N . ARG A 1 96 ? 9.741 4.145 -5.680 1.00 85.38 96 ARG A N 1
ATOM 791 C CA . ARG A 1 96 ? 9.774 5.603 -5.424 1.00 85.38 96 ARG A CA 1
ATOM 792 C C . ARG A 1 96 ? 9.169 6.473 -6.515 1.00 85.38 96 ARG A C 1
ATOM 794 O O . ARG A 1 96 ? 8.802 7.601 -6.203 1.00 85.38 96 ARG A O 1
ATOM 801 N N . GLU A 1 97 ? 9.096 6.002 -7.757 1.00 84.88 97 GLU A N 1
ATOM 802 C CA . GLU A 1 97 ? 8.714 6.841 -8.905 1.00 84.88 97 GLU A CA 1
ATOM 803 C C . GLU A 1 97 ? 7.439 6.350 -9.592 1.00 84.88 97 GLU A C 1
ATOM 805 O O . GLU A 1 97 ? 6.588 7.158 -9.944 1.00 84.88 97 GLU A O 1
ATOM 810 N N . PHE A 1 98 ? 7.291 5.034 -9.762 1.00 90.38 98 PHE A N 1
ATOM 811 C CA . PHE A 1 98 ? 6.198 4.428 -10.514 1.00 90.38 98 PHE A CA 1
ATOM 812 C C . PHE A 1 98 ? 5.421 3.433 -9.651 1.00 90.38 98 PHE A C 1
ATOM 814 O O . PHE A 1 98 ? 5.732 2.241 -9.585 1.00 90.38 98 PHE A O 1
ATOM 821 N N . TYR A 1 99 ? 4.407 3.954 -8.963 1.00 90.38 99 TYR A N 1
ATOM 822 C CA . TYR A 1 99 ? 3.536 3.206 -8.063 1.00 90.38 99 TYR A CA 1
ATOM 823 C C . TYR A 1 99 ? 2.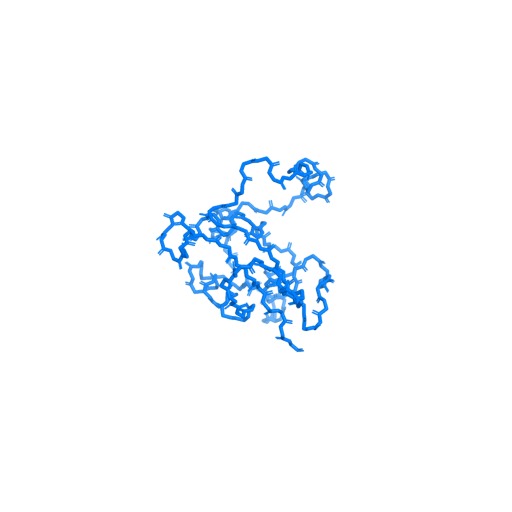109 3.768 -8.100 1.00 90.38 99 TYR A C 1
ATOM 825 O O . TYR A 1 99 ? 1.928 4.972 -8.292 1.00 90.38 99 TYR A O 1
ATOM 833 N N . PRO A 1 100 ? 1.089 2.916 -7.919 1.00 90.69 100 PRO A N 1
ATOM 834 C CA . PRO A 1 100 ? -0.292 3.360 -7.844 1.00 90.69 100 PRO A CA 1
ATOM 835 C C . PRO A 1 100 ? -0.577 4.029 -6.491 1.00 90.69 100 PRO A C 1
ATOM 837 O O . PRO A 1 100 ? 0.132 3.766 -5.511 1.00 90.69 100 PRO A O 1
ATOM 840 N N . PRO A 1 101 ? -1.645 4.839 -6.396 1.00 87.94 101 PRO A N 1
ATOM 841 C CA . PRO A 1 101 ? -2.106 5.385 -5.124 1.00 87.94 101 PRO A CA 1
ATOM 842 C C . PRO A 1 101 ? -2.367 4.271 -4.103 1.00 87.94 101 PRO A C 1
ATOM 844 O O . PRO A 1 101 ? -2.910 3.219 -4.450 1.00 87.94 101 PRO A O 1
ATOM 847 N N . PHE A 1 102 ? -2.000 4.504 -2.842 1.00 89.81 102 PHE A N 1
ATOM 848 C CA . PHE A 1 102 ? -2.117 3.514 -1.766 1.00 89.81 102 PHE A CA 1
ATOM 849 C C . PHE A 1 102 ? -3.550 2.995 -1.607 1.00 89.81 102 PHE A C 1
ATOM 851 O O . PHE A 1 102 ? -3.774 1.798 -1.471 1.00 89.81 102 PHE A O 1
ATOM 858 N N . GLU A 1 103 ? -4.529 3.878 -1.698 1.00 87.19 103 GLU A N 1
ATOM 859 C CA . GLU A 1 103 ? -5.941 3.585 -1.488 1.00 87.19 103 GLU A CA 1
ATOM 860 C C . GLU A 1 103 ? -6.494 2.730 -2.622 1.00 87.19 103 GLU A C 1
ATOM 862 O O . GLU A 1 103 ? -7.224 1.781 -2.365 1.00 87.19 103 GLU A O 1
ATOM 867 N N . ALA A 1 104 ? -6.048 2.971 -3.860 1.00 89.31 104 ALA A N 1
ATOM 868 C CA . ALA A 1 104 ? -6.388 2.107 -4.986 1.00 89.31 104 ALA A CA 1
ATOM 869 C C . ALA A 1 104 ? -5.840 0.684 -4.785 1.00 89.31 104 ALA A C 1
ATOM 871 O O . ALA A 1 104 ? -6.512 -0.288 -5.121 1.00 89.31 104 ALA A O 1
ATOM 872 N N . VAL A 1 105 ? -4.640 0.549 -4.205 1.00 93.44 105 VAL A N 1
ATOM 873 C CA . VAL A 1 105 ? -4.080 -0.763 -3.842 1.00 93.44 105 VAL A CA 1
ATOM 874 C C . VAL A 1 105 ? -4.911 -1.420 -2.743 1.00 93.44 105 VAL A C 1
ATOM 876 O O . VAL A 1 105 ? -5.216 -2.602 -2.849 1.00 93.44 105 VAL A O 1
ATOM 879 N N . ILE A 1 106 ? -5.285 -0.678 -1.700 1.00 94.25 106 ILE A N 1
ATOM 880 C CA . ILE A 1 106 ? -6.095 -1.190 -0.588 1.00 94.25 106 ILE A CA 1
ATOM 881 C C . ILE A 1 106 ? -7.471 -1.659 -1.061 1.00 94.25 106 ILE A C 1
ATOM 883 O O . ILE A 1 106 ? -7.883 -2.769 -0.718 1.00 94.25 106 ILE A O 1
ATOM 887 N N . ASP A 1 107 ? -8.154 -0.855 -1.870 1.00 91.62 107 ASP A N 1
ATOM 888 C CA . ASP A 1 107 ? -9.468 -1.199 -2.400 1.00 91.62 107 ASP A CA 1
ATOM 889 C C . ASP A 1 107 ? -9.391 -2.418 -3.332 1.00 91.62 107 ASP A C 1
ATOM 891 O O . ASP A 1 107 ? -10.242 -3.304 -3.238 1.00 91.62 107 ASP A O 1
ATOM 895 N N . ASP A 1 108 ? -8.348 -2.531 -4.167 1.00 95.25 108 ASP A N 1
ATOM 896 C CA . ASP A 1 108 ? -8.136 -3.716 -5.012 1.00 95.25 108 ASP A CA 1
ATOM 897 C C . ASP A 1 108 ? -7.828 -4.969 -4.172 1.00 95.25 108 ASP A C 1
ATOM 899 O O . ASP A 1 108 ? -8.395 -6.037 -4.412 1.00 95.25 108 ASP A O 1
ATOM 903 N N . LEU A 1 109 ? -6.998 -4.856 -3.127 1.00 96.56 109 LEU A N 1
ATOM 904 C CA . LEU A 1 109 ? -6.738 -5.960 -2.196 1.00 96.56 109 LEU A CA 1
ATOM 905 C C . LEU A 1 109 ? -8.018 -6.410 -1.473 1.00 96.56 109 LEU A C 1
ATOM 907 O O . LEU A 1 109 ? -8.231 -7.613 -1.303 1.00 96.56 109 LEU A O 1
ATOM 911 N N . HIS A 1 110 ? -8.877 -5.472 -1.071 1.00 96.19 110 HIS A N 1
ATOM 912 C CA . HIS A 1 110 ? -10.163 -5.779 -0.445 1.00 96.19 110 HIS A CA 1
ATOM 913 C C . HIS A 1 110 ? -11.124 -6.440 -1.437 1.00 96.19 110 HIS A C 1
ATOM 915 O O . HIS A 1 110 ? -11.728 -7.465 -1.121 1.00 96.19 110 HIS A O 1
ATOM 921 N N . ALA A 1 111 ? -11.210 -5.930 -2.669 1.00 95.75 111 ALA A N 1
ATOM 922 C CA . ALA A 1 111 ? -12.011 -6.531 -3.735 1.00 95.75 111 ALA A CA 1
ATOM 923 C C . ALA A 1 111 ? -11.568 -7.970 -4.0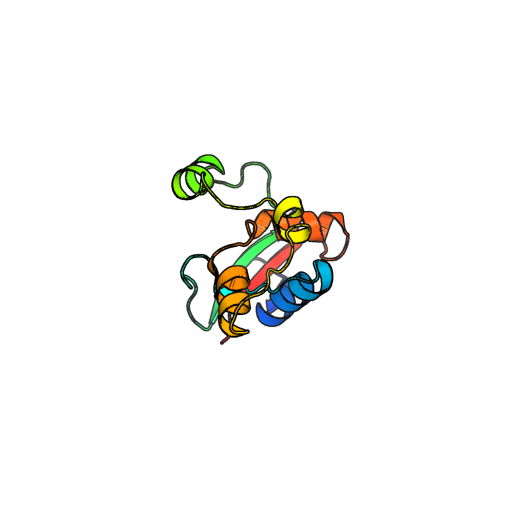67 1.00 95.75 111 ALA A C 1
ATOM 925 O O . ALA A 1 111 ? -12.396 -8.805 -4.435 1.00 95.75 111 ALA A O 1
ATOM 926 N N . ARG A 1 112 ? -10.278 -8.285 -3.888 1.00 96.88 112 ARG A N 1
ATOM 927 C CA . ARG A 1 112 ? -9.715 -9.644 -4.005 1.00 96.88 112 ARG A CA 1
ATOM 928 C C . ARG A 1 112 ? -9.920 -10.523 -2.767 1.00 96.88 112 ARG A C 1
ATOM 930 O O . ARG A 1 112 ? -9.602 -11.709 -2.827 1.00 96.88 112 ARG A O 1
ATOM 937 N N . GLY A 1 113 ? -10.407 -9.972 -1.655 1.00 97.56 113 GLY A N 1
ATOM 938 C CA . GLY A 1 113 ? -10.537 -10.680 -0.378 1.00 97.56 113 GLY A CA 1
ATOM 939 C C . GLY A 1 113 ? -9.200 -10.977 0.311 1.00 97.56 113 GLY A C 1
ATOM 940 O O . GLY A 1 113 ? -9.104 -11.950 1.055 1.00 97.56 113 GLY A O 1
ATOM 941 N N . LEU A 1 114 ? -8.155 -10.185 0.036 1.00 97.69 114 LEU A N 1
ATOM 942 C CA . LEU A 1 114 ? -6.823 -10.322 0.649 1.00 97.69 114 LEU A CA 1
ATOM 943 C C . LEU A 1 114 ? -6.661 -9.482 1.923 1.00 97.69 114 LEU A C 1
ATOM 945 O O . LEU A 1 114 ? -5.757 -9.732 2.719 1.00 97.69 114 LEU A O 1
ATOM 949 N N . ILE A 1 115 ? -7.531 -8.494 2.115 1.00 95.94 115 ILE A N 1
ATOM 950 C CA . ILE A 1 115 ? -7.664 -7.712 3.342 1.00 95.94 115 ILE A CA 1
ATOM 951 C C . ILE A 1 115 ? -9.154 -7.568 3.656 1.00 95.94 115 ILE A C 1
ATOM 953 O O . ILE A 1 115 ? -9.961 -7.349 2.752 1.00 95.94 115 ILE A O 1
ATOM 957 N N . ASP A 1 116 ? -9.518 -7.727 4.925 1.00 97.06 116 ASP A N 1
ATOM 958 C CA . ASP A 1 116 ? -10.903 -7.607 5.375 1.00 97.06 116 ASP A CA 1
ATOM 959 C C . ASP A 1 116 ? -11.332 -6.136 5.490 1.00 97.06 116 ASP A C 1
ATOM 961 O O . ASP A 1 116 ? -10.512 -5.227 5.638 1.00 97.06 116 ASP A O 1
ATOM 965 N N . ALA A 1 117 ? -12.642 -5.892 5.462 1.00 96.50 117 ALA A N 1
ATOM 966 C CA . ALA A 1 117 ? -13.182 -4.580 5.792 1.00 96.50 117 ALA A CA 1
ATOM 967 C C . ALA A 1 117 ? -12.910 -4.236 7.267 1.00 96.50 117 ALA A C 1
ATOM 969 O O . ALA A 1 117 ? -13.093 -5.067 8.161 1.00 96.50 117 ALA A O 1
ATOM 970 N N . GLY A 1 118 ? -12.523 -2.993 7.545 1.00 95.19 118 GLY A N 1
ATOM 971 C CA . GLY A 1 118 ? -12.237 -2.543 8.902 1.00 95.19 118 GLY A CA 1
ATOM 972 C C . GLY A 1 118 ? -11.356 -1.304 8.975 1.00 95.19 118 GLY A C 1
ATOM 973 O O . GLY A 1 118 ? -11.008 -0.692 7.971 1.00 95.19 118 GLY A O 1
ATOM 974 N N . SER A 1 119 ? -10.991 -0.942 10.202 1.00 95.38 119 SER A N 1
ATOM 975 C CA . SER A 1 119 ? -10.090 0.172 10.490 1.00 95.38 119 SER A CA 1
ATOM 976 C C . SER A 1 119 ? -8.692 -0.339 10.796 1.00 95.38 119 SER A C 1
ATOM 978 O O . SER A 1 119 ? -8.525 -1.208 11.654 1.00 95.38 119 SER A O 1
ATOM 980 N N . TYR A 1 120 ? -7.687 0.240 10.153 1.00 96.19 120 TYR A N 1
ATOM 981 C CA . TYR A 1 120 ? -6.307 -0.218 10.221 1.00 96.19 120 TYR A CA 1
ATOM 982 C C . TYR A 1 120 ? -5.357 0.891 10.663 1.00 96.19 120 TYR A C 1
ATOM 984 O O . TYR A 1 120 ? -5.613 2.082 10.479 1.00 96.19 120 TYR A O 1
ATOM 992 N N . GLY A 1 121 ? -4.238 0.472 11.249 1.00 95.19 121 GLY A N 1
ATOM 993 C CA . GLY A 1 121 ? -3.051 1.295 11.431 1.00 95.19 121 GLY A CA 1
ATOM 994 C C . GLY A 1 121 ? -1.862 0.637 10.745 1.00 95.19 121 GLY A C 1
ATOM 995 O O . GLY A 1 121 ? -1.485 -0.475 11.106 1.00 95.19 121 GLY A O 1
ATOM 996 N N . LEU A 1 122 ? -1.263 1.317 9.772 1.00 95.19 122 LEU A N 1
ATOM 997 C CA . LEU A 1 122 ? -0.019 0.908 9.135 1.00 95.19 122 LEU A CA 1
ATOM 998 C C . LEU A 1 122 ? 1.157 1.466 9.933 1.00 95.19 122 LEU A C 1
ATOM 1000 O O . LEU A 1 122 ? 1.402 2.672 9.934 1.00 95.19 122 LEU A O 1
ATOM 1004 N N . HIS A 1 123 ? 1.871 0.590 10.628 1.00 95.25 123 HIS A N 1
ATOM 1005 C CA . HIS A 1 123 ? 3.053 0.946 11.394 1.00 95.25 123 HIS A CA 1
ATOM 1006 C C . HIS A 1 123 ? 4.298 0.933 10.505 1.00 95.25 123 HIS A C 1
ATOM 1008 O O . HIS A 1 123 ? 4.701 -0.109 9.978 1.00 95.25 123 HIS A O 1
ATOM 1014 N N . ILE A 1 124 ? 4.914 2.100 10.360 1.00 92.94 124 ILE A N 1
ATOM 1015 C CA . ILE A 1 124 ? 6.090 2.343 9.532 1.00 92.94 124 ILE A CA 1
ATOM 1016 C C . ILE A 1 124 ? 7.317 2.291 10.437 1.00 92.94 124 ILE A C 1
ATOM 1018 O O . ILE A 1 124 ? 7.632 3.249 11.142 1.00 92.94 124 ILE A O 1
ATOM 1022 N N . TRP A 1 125 ? 8.002 1.151 10.409 1.00 83.75 125 TRP A N 1
ATOM 1023 C CA . TRP A 1 125 ? 9.167 0.876 11.242 1.00 83.75 125 TRP A CA 1
ATOM 1024 C C . TRP A 1 125 ? 10.357 0.497 10.361 1.00 83.75 125 TRP A C 1
ATOM 1026 O O . TRP A 1 125 ? 10.279 -0.472 9.602 1.00 83.75 125 TRP A O 1
ATOM 1036 N N . TRP A 1 126 ? 11.424 1.291 10.416 1.00 73.38 126 TRP A N 1
ATOM 1037 C CA . TRP A 1 126 ? 12.664 1.096 9.660 1.00 73.38 126 TRP A CA 1
ATOM 1038 C C . TRP A 1 126 ? 13.846 1.746 10.371 1.00 73.38 126 TRP A C 1
ATOM 1040 O O . TRP A 1 126 ? 13.593 2.616 11.233 1.00 73.38 126 TRP A O 1
#

Organism: Nocardia ignorata (NCBI:txid145285)

Mean predicted aligned error: 6.42 Å

Solvent-accessible surface area (backbone atoms only — not comparable to full-atom values): 7554 Å² total; per-residue (Å²): 135,86,78,89,82,81,84,84,58,51,77,43,47,41,68,59,51,22,46,52,50,20,68,75,51,74,44,70,50,35,72,68,49,30,80,83,40,74,66,56,71,77,35,70,50,75,52,52,37,67,62,64,86,80,77,46,89,39,70,62,53,56,32,66,76,41,70,81,75,64,39,51,64,66,56,53,52,68,50,76,86,72,92,58,99,44,72,65,54,51,51,47,41,32,24,51,70,53,53,44,58,69,64,61,50,50,39,51,36,38,77,71,68,76,42,75,75,46,44,36,26,40,34,34,76,122

Sequence (126 aa):
MTSLTGRTVTLIHESEFSKLVTETYGRPYRFQQQDGCRWGQDTVYLFDVPHPEGGWESIEEFRGCYAEGVPTVEEWANTPIGDYEHSWQTELHWRREFYPPFEAVIDDLHARGLIDAGSYGLHIWW

Secondary structure (DSSP, 8-state):
-PPP-----EEEEHHHHHHHHHHHHTS---GGGSGGG-SPTTEEEEEEESPPTT-SS-HHHHHHHHTTTPPPHHHHHHS-----SSHHHHHHIIIIIS---HHHHHHHHHHTTSS-SEEEEEEE--

Radius of gyration: 15.89 Å; Cα contacts (8 Å, |Δi|>4): 156; chains: 1; bounding box: 38×29×56 Å

Foldseek 3Di:
DDDDDDDDAAEDEQVVVQVVLCVVLVAREGPCQEPPNPDDAFDKDKAWPLGDDPPDVDVCVVCVVVVPAADQPVCLSPDDQDDDPDPVVRNCCRHYPYYHDPNSSRHVCVVVVVDDGDMHIHTYHD

pLDDT: mean 84.13, std 16.75, range [37.28, 98.06]